Protein AF-A0A803W0S2-F1 (afdb_monomer)

InterPro domains:
  IPR000971 Globin [PF00042] (25-130)
  IPR000971 Globin [PS01033] (1-135)
  IPR002338 Hemoglobin, alpha-type [PR00612] (26-36)
  IPR002338 Hemoglobin, alpha-type [PR00612] (41-50)
  IPR002338 Hemoglobin, alpha-type [PR00612] (68-81)
  IPR002338 Hemoglobin, alpha-type [PR00612] (116-132)
  IPR002338 Hemoglobin, alp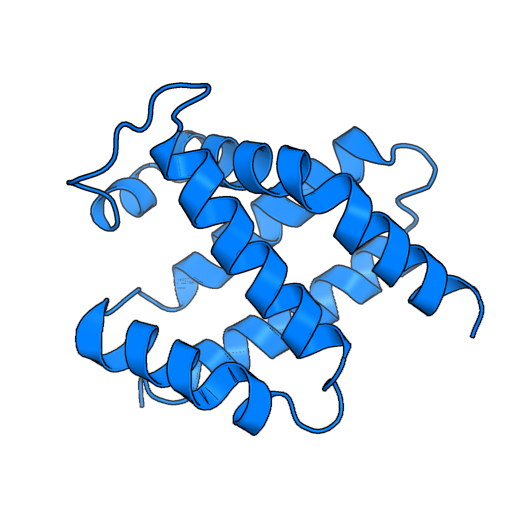ha-type [cd08927] (26-135)
  IPR009050 Globin-like superfamily [SSF46458] (24-135)
  IPR012292 Globin/Protoglobin [G3DSA:1.10.490.10] (1-135)
  IPR050056 Hemoglobin and related oxygen transporters [PTHR11442] (16-135)

Foldseek 3Di:
DVVLVVLLVCLLVCQLVLLLQLLLVLCVVPVVVCVLPPPFDSDRPGPVSSVVSVVVSVLLSQCSVPVVPNLVSCVVLLCCCQPPSNDDLVSLVSSLVSSLVSCCVPCPVPCDPVVSVVSNVSSVVNSCSSCVPND

Sequence (135 aa):
MSNWKQLQEELVLLCRCVHTSAHSLMFHSYPPTKTYFPHFDLSQGSDQIRGHGKKVVAALGNAIKNLDNLSQALSELSNLHAYNLRVDPVNFKFLSQCLQVTLATRLGKEYTPEVHSAVDKFMSAVASVLAEKYR

Secondary structure (DSSP, 8-state):
-HHHHHHHHHHHHHHHHHHHHHHHHHHHH-GGGGGG-TTS--STT-HHHHHHHHHHHHHHHHHHHTGGGHHHHTHHHHHIIIIII---THHHHHHHHHHHHHHHHHHGGG--HHHHHHHHHHHHHHHHHHHGGG-

Organism: Ficedula albicollis (NCBI:txid59894)

Solvent-accessible surface area (backbone atoms only — not comparable to full-atom values): 7452 Å² total; per-residue (Å²): 124,68,67,61,58,50,49,51,52,47,46,67,69,46,31,69,62,38,38,37,50,12,52,54,45,30,45,67,79,40,54,77,64,44,73,83,45,81,91,50,62,84,57,94,85,30,65,58,48,48,53,51,24,50,53,54,45,51,51,51,55,49,33,67,77,29,65,95,45,42,59,73,70,39,43,68,58,11,48,44,35,37,74,73,67,55,59,64,69,70,54,50,54,50,49,45,52,25,39,51,54,36,45,41,74,72,46,48,86,73,49,35,73,67,52,50,52,52,51,50,54,50,48,49,53,51,43,49,48,39,42,58,64,70,108

Radius of gyration: 14.46 Å; Cα contacts (8 Å, |Δi|>4): 107; chains: 1; bounding box: 39×24×39 Å

Nearest PDB structures (foldseek):
  1y09-assembly1_A  TM=9.510E-01  e=2.598E-12  Homo sapiens
  1xy0-assembly1_A  TM=9.517E-01  e=3.164E-12  Homo sapiens
  1y0c-assembly1_C  TM=9.519E-01  e=3.854E-12  Homo sapiens
  1y7z-assembly1_C  TM=9.515E-01  e=5.717E-12  Homo sapiens
  3qjd-assembly1_C  TM=9.495E-01  e=9.359E-12  Homo sapiens

Mean predicted aligned error: 5.42 Å

pLDDT: mean 84.52, std 12.65, range [43.25, 94.75]

Structure (mmCIF, N/CA/C/O backbone):
data_AF-A0A803W0S2-F1
#
_entry.id   AF-A0A803W0S2-F1
#
loop_
_atom_site.group_PDB
_atom_site.id
_atom_site.type_symbol
_atom_site.label_atom_id
_atom_site.label_alt_id
_atom_site.label_comp_id
_atom_site.label_asym_id
_atom_site.label_entity_id
_atom_site.label_seq_id
_atom_site.pdbx_PDB_ins_code
_atom_site.Cartn_x
_atom_site.Cartn_y
_atom_site.Cartn_z
_atom_site.occupancy
_atom_site.B_iso_or_equiv
_atom_site.auth_seq_id
_atom_site.auth_comp_id
_atom_site.auth_asym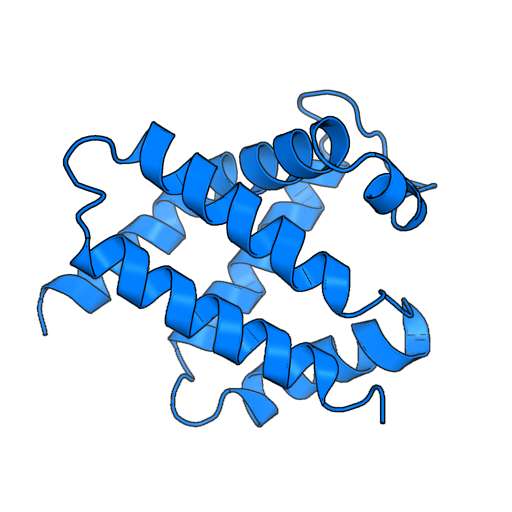_id
_atom_site.auth_atom_id
_atom_site.pdbx_PDB_model_num
ATOM 1 N N . MET A 1 1 ? -14.499 -2.340 21.027 1.00 43.25 1 MET A N 1
ATOM 2 C CA . MET A 1 1 ? -14.156 -3.528 20.203 1.00 43.25 1 MET A CA 1
ATOM 3 C C . MET A 1 1 ? -15.011 -3.671 18.937 1.00 43.25 1 MET A C 1
ATOM 5 O O . MET A 1 1 ? -14.639 -4.448 18.069 1.00 43.25 1 MET A O 1
ATOM 9 N N . SER A 1 2 ? -16.102 -2.913 18.793 1.00 53.47 2 SER A N 1
ATOM 10 C CA . SER A 1 2 ? -17.042 -2.961 17.660 1.00 53.47 2 SER A CA 1
ATOM 11 C C . SER A 1 2 ? -16.493 -2.358 16.355 1.00 53.47 2 SER A C 1
ATOM 13 O O . SER A 1 2 ? -16.695 -2.944 15.301 1.00 53.47 2 SER A O 1
ATOM 15 N N . ASN A 1 3 ? -15.709 -1.273 16.414 1.00 54.91 3 ASN A N 1
ATOM 16 C CA . ASN A 1 3 ? -15.217 -0.604 15.198 1.00 54.91 3 ASN A CA 1
ATOM 17 C C . ASN A 1 3 ? -1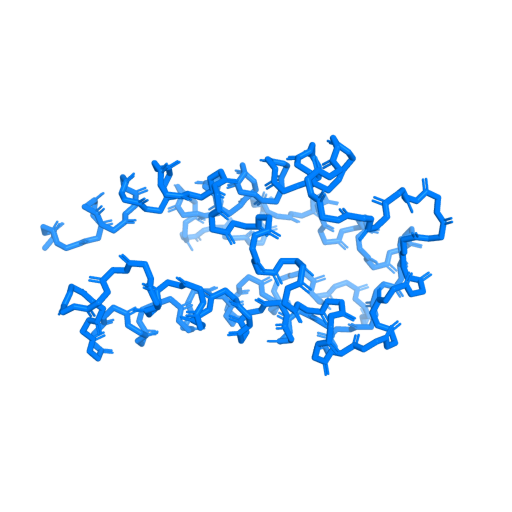4.146 -1.390 14.427 1.00 54.91 3 ASN A C 1
ATOM 19 O O . ASN A 1 3 ? -14.122 -1.327 13.210 1.00 54.91 3 ASN A O 1
ATOM 23 N N . TRP A 1 4 ? -13.262 -2.140 15.097 1.00 53.56 4 TRP A N 1
ATOM 24 C CA . TRP A 1 4 ? -12.132 -2.796 14.416 1.00 53.56 4 TRP A CA 1
ATOM 25 C C . TRP A 1 4 ? -12.553 -4.005 13.579 1.00 53.56 4 TRP A C 1
ATOM 27 O O . TRP A 1 4 ? -12.085 -4.166 12.459 1.00 53.56 4 TRP A O 1
ATOM 37 N N . LYS A 1 5 ? -13.467 -4.836 14.097 1.00 56.28 5 LYS A N 1
ATOM 38 C CA . LYS A 1 5 ? -14.009 -5.975 13.341 1.00 56.28 5 LYS A CA 1
ATOM 39 C C . LYS A 1 5 ? -14.813 -5.507 12.131 1.00 56.28 5 LYS A C 1
ATOM 41 O O . LYS A 1 5 ? -14.644 -6.068 11.056 1.00 56.28 5 LYS A O 1
ATOM 46 N N . GLN A 1 6 ? -15.603 -4.447 12.292 1.00 55.25 6 GLN A N 1
ATOM 47 C CA . GLN A 1 6 ? -16.343 -3.847 11.189 1.00 55.25 6 GLN A CA 1
ATOM 48 C C . GLN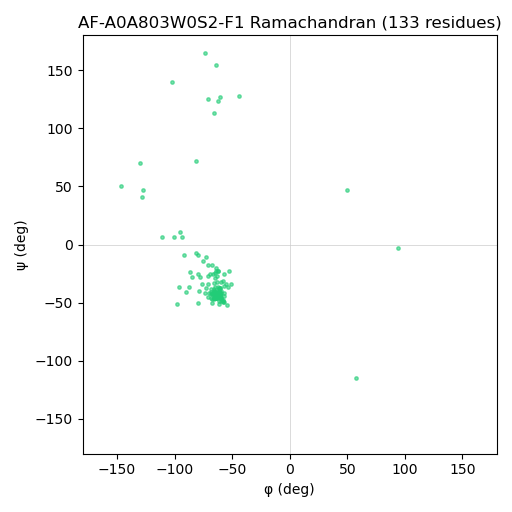 A 1 6 ? -15.402 -3.210 10.162 1.00 55.25 6 GLN A C 1
ATOM 50 O O . GLN A 1 6 ? -15.547 -3.485 8.981 1.00 55.25 6 GLN A O 1
ATOM 55 N N . LEU A 1 7 ? -14.360 -2.488 10.594 1.00 56.50 7 LEU A N 1
ATOM 56 C CA . LEU A 1 7 ? -13.324 -1.979 9.689 1.00 56.50 7 LEU A CA 1
ATOM 57 C C . LEU A 1 7 ? -12.601 -3.106 8.951 1.00 56.50 7 LEU A C 1
ATOM 59 O O . LEU A 1 7 ? -12.240 -2.958 7.794 1.00 56.50 7 LEU A O 1
ATOM 63 N N . GLN A 1 8 ? -12.359 -4.231 9.620 1.00 59.25 8 GLN A N 1
ATOM 64 C CA . GLN A 1 8 ? -11.695 -5.393 9.046 1.00 59.25 8 GLN A CA 1
ATOM 65 C C . GLN A 1 8 ? -12.589 -6.097 8.014 1.00 59.25 8 GLN A C 1
ATOM 67 O O . GLN A 1 8 ? -12.100 -6.473 6.951 1.00 59.25 8 GLN A O 1
ATOM 72 N N . GLU A 1 9 ? -13.886 -6.244 8.285 1.00 57.75 9 GLU A N 1
ATOM 73 C CA . GLU A 1 9 ? -14.873 -6.779 7.338 1.00 57.75 9 GLU A CA 1
ATOM 74 C C . GLU A 1 9 ? -15.107 -5.825 6.161 1.00 57.75 9 GLU A C 1
ATOM 76 O O . GLU A 1 9 ? -15.101 -6.261 5.009 1.00 57.75 9 GLU A O 1
ATOM 81 N N . GLU A 1 10 ? -15.213 -4.523 6.426 1.00 56.88 10 GLU A N 1
ATOM 82 C CA . GLU A 1 10 ? -15.330 -3.476 5.414 1.00 56.88 10 GLU A CA 1
ATOM 83 C C . GLU A 1 10 ? -14.072 -3.395 4.557 1.00 56.88 10 GLU A C 1
ATOM 85 O O . GLU A 1 10 ? -14.186 -3.422 3.338 1.00 56.88 10 GLU A O 1
ATOM 90 N N . LEU A 1 11 ? -12.870 -3.405 5.142 1.00 58.31 11 LEU A N 1
ATOM 91 C CA . LEU A 1 11 ? -11.621 -3.494 4.386 1.00 58.31 11 LEU A CA 1
ATOM 92 C C . LEU A 1 11 ? -11.632 -4.751 3.513 1.00 58.31 11 LEU A C 1
ATOM 94 O O . LEU A 1 11 ? -11.428 -4.638 2.314 1.00 58.31 11 LEU A O 1
ATOM 98 N N . VAL A 1 12 ? -11.961 -5.933 4.040 1.00 56.41 12 VAL A N 1
ATOM 99 C CA . VAL A 1 12 ? -11.994 -7.179 3.250 1.00 56.41 12 VAL A CA 1
ATOM 100 C C . VAL A 1 12 ? -13.017 -7.131 2.097 1.00 56.41 12 VAL A C 1
ATOM 102 O O . VAL A 1 12 ? -12.710 -7.613 1.002 1.00 56.41 12 VAL A O 1
ATOM 105 N N . LEU A 1 13 ? -14.193 -6.527 2.300 1.00 50.72 13 LEU A N 1
ATOM 106 C CA . LEU A 1 13 ? -15.264 -6.413 1.299 1.00 50.72 13 LEU A CA 1
ATOM 107 C C . LEU A 1 13 ? -15.010 -5.299 0.265 1.00 50.72 13 LEU A C 1
ATOM 109 O O . LEU A 1 13 ? -15.220 -5.506 -0.933 1.00 50.72 13 LEU A O 1
ATOM 113 N N . LEU A 1 14 ? -14.498 -4.141 0.689 1.00 53.62 14 LEU A N 1
ATOM 114 C CA . LEU A 1 14 ? -14.186 -2.986 -0.164 1.00 53.62 14 LEU A CA 1
ATOM 115 C C . LEU A 1 14 ? -12.860 -3.144 -0.921 1.00 53.62 14 LEU A C 1
ATOM 117 O O . LEU A 1 14 ? -12.679 -2.563 -1.998 1.00 53.62 14 LEU A O 1
ATOM 121 N N . CYS A 1 15 ? -11.929 -3.949 -0.409 1.00 54.00 15 CYS A N 1
ATOM 122 C CA . CYS A 1 15 ? -10.556 -3.993 -0.896 1.00 54.00 15 CYS A CA 1
ATOM 123 C C . CYS A 1 15 ? -10.390 -4.440 -2.359 1.00 54.00 15 CYS A C 1
ATOM 125 O O . CYS A 1 15 ? -9.390 -4.067 -2.976 1.00 54.00 15 CYS A O 1
ATOM 127 N N . ARG A 1 16 ? -11.339 -5.174 -2.966 1.00 52.56 16 ARG A N 1
ATOM 128 C CA . ARG A 1 16 ? -11.220 -5.540 -4.395 1.00 52.56 16 ARG A CA 1
ATOM 129 C C . ARG A 1 16 ? -11.258 -4.325 -5.321 1.00 52.56 16 ARG A C 1
ATOM 131 O O . ARG A 1 16 ? -10.442 -4.267 -6.234 1.00 52.56 16 ARG A O 1
ATOM 138 N N . CYS A 1 17 ? -12.165 -3.376 -5.089 1.00 58.53 17 CYS A N 1
ATOM 139 C CA . CYS A 1 17 ? -12.257 -2.147 -5.885 1.00 58.53 17 CYS A CA 1
ATOM 140 C C . CYS A 1 17 ? -11.344 -1.045 -5.343 1.00 58.53 17 CYS A C 1
ATOM 142 O O . CYS A 1 17 ? -10.749 -0.305 -6.126 1.00 58.53 17 CYS A O 1
ATOM 144 N N . VAL A 1 18 ? -11.199 -0.954 -4.017 1.00 65.31 18 VAL A N 1
ATOM 145 C CA . VAL A 1 18 ? -10.368 0.068 -3.368 1.00 65.31 18 VAL A CA 1
ATOM 146 C C . VAL A 1 18 ? -8.906 -0.078 -3.778 1.00 65.31 18 VAL A C 1
ATOM 148 O O . VAL A 1 18 ? -8.263 0.904 -4.127 1.00 65.31 18 VAL A O 1
ATOM 151 N N . HIS A 1 19 ? -8.367 -1.294 -3.819 1.00 64.00 19 HIS A N 1
ATOM 152 C CA . HIS A 1 19 ? -6.939 -1.443 -4.070 1.00 64.00 19 HIS A CA 1
ATOM 153 C C . HIS A 1 19 ? -6.552 -1.225 -5.541 1.00 64.00 19 HIS A C 1
ATOM 155 O O . HIS A 1 19 ? -5.503 -0.657 -5.837 1.00 64.00 19 HIS A O 1
ATOM 161 N N . THR A 1 20 ? -7.415 -1.612 -6.482 1.00 68.56 20 THR A N 1
ATOM 162 C CA . THR A 1 20 ? -7.237 -1.277 -7.904 1.00 68.56 20 THR A CA 1
ATOM 163 C C . THR A 1 20 ? -7.344 0.220 -8.152 1.00 68.56 20 THR A C 1
ATOM 165 O O . THR A 1 20 ? -6.577 0.764 -8.945 1.00 68.56 20 THR A O 1
ATOM 168 N N . SER A 1 21 ? -8.259 0.896 -7.448 1.00 76.31 21 SER A N 1
ATOM 169 C CA . SER A 1 21 ? -8.376 2.353 -7.494 1.00 76.31 21 SER A CA 1
ATOM 170 C C . SER A 1 21 ? -7.144 3.029 -6.885 1.00 76.31 21 SER A C 1
ATOM 172 O O . SER A 1 21 ? -6.618 3.947 -7.502 1.00 76.31 21 SER A O 1
ATOM 174 N N . ALA A 1 22 ? -6.618 2.527 -5.764 1.00 75.75 22 ALA A N 1
ATOM 175 C CA . ALA A 1 22 ? -5.412 3.054 -5.129 1.00 75.75 22 ALA A CA 1
ATOM 176 C C . ALA A 1 22 ? -4.161 2.885 -6.006 1.00 75.75 22 ALA A C 1
ATOM 178 O O . ALA A 1 22 ? -3.387 3.826 -6.132 1.00 75.75 22 ALA A O 1
ATOM 179 N N . HIS A 1 23 ? -3.978 1.738 -6.669 1.00 77.88 23 HIS A N 1
ATOM 180 C CA . HIS A 1 23 ? -2.885 1.554 -7.632 1.00 77.88 23 HIS A CA 1
ATOM 181 C C . HIS A 1 23 ? -3.021 2.472 -8.847 1.00 77.88 23 HIS A C 1
ATOM 183 O O . HIS A 1 23 ? -2.048 3.098 -9.256 1.00 77.88 23 HIS A O 1
ATOM 189 N N . SER A 1 24 ? -4.230 2.586 -9.401 1.00 81.75 24 SER A N 1
ATOM 190 C CA . SER A 1 24 ? -4.486 3.486 -10.533 1.00 81.75 24 SER A CA 1
ATOM 191 C C . SER A 1 24 ? -4.196 4.942 -10.153 1.00 81.75 24 SER A C 1
ATOM 193 O O . SER A 1 24 ? -3.548 5.660 -10.913 1.00 81.75 24 SER A O 1
ATOM 195 N N . LEU A 1 25 ? -4.610 5.355 -8.949 1.00 84.81 25 LEU A N 1
ATOM 196 C CA . LEU A 1 25 ? -4.300 6.666 -8.386 1.00 84.81 25 LEU A CA 1
ATOM 197 C C . LEU A 1 25 ? -2.792 6.835 -8.179 1.00 84.81 25 LEU A C 1
ATOM 199 O O . LEU A 1 25 ? -2.243 7.850 -8.583 1.00 84.81 25 LEU A O 1
ATOM 203 N N . MET A 1 26 ? -2.103 5.826 -7.645 1.00 87.94 26 MET A N 1
ATOM 204 C CA . MET A 1 26 ? -0.659 5.868 -7.427 1.00 87.94 26 MET A CA 1
ATOM 205 C C . MET A 1 26 ? 0.112 6.035 -8.737 1.00 87.94 26 MET A C 1
ATOM 207 O O . MET A 1 26 ? 0.992 6.883 -8.823 1.00 87.94 26 MET A O 1
ATOM 211 N N . PHE A 1 27 ? -0.242 5.288 -9.781 1.00 88.62 27 PHE A N 1
ATOM 212 C CA . PHE A 1 27 ? 0.395 5.420 -11.090 1.00 88.62 27 PHE A CA 1
ATOM 213 C C . PHE A 1 27 ? 0.130 6.781 -11.741 1.00 88.62 27 PHE A C 1
ATOM 215 O O . PHE A 1 27 ? 0.955 7.257 -12.522 1.00 88.62 27 PHE A O 1
ATOM 222 N N . HIS A 1 28 ? -1.006 7.410 -11.445 1.00 88.38 28 HIS A N 1
ATOM 223 C CA . HIS A 1 28 ? -1.328 8.741 -11.947 1.00 88.38 28 HIS A CA 1
ATOM 224 C C . HIS A 1 28 ? -0.619 9.850 -11.150 1.00 88.38 28 HIS A C 1
ATOM 226 O O . HIS A 1 28 ? 0.046 10.695 -11.741 1.00 88.38 28 HIS A O 1
ATOM 232 N N . SER A 1 29 ? -0.719 9.826 -9.818 1.00 89.69 29 SER A N 1
ATOM 233 C CA . SER A 1 29 ? -0.175 10.841 -8.904 1.00 89.69 29 SER A CA 1
ATOM 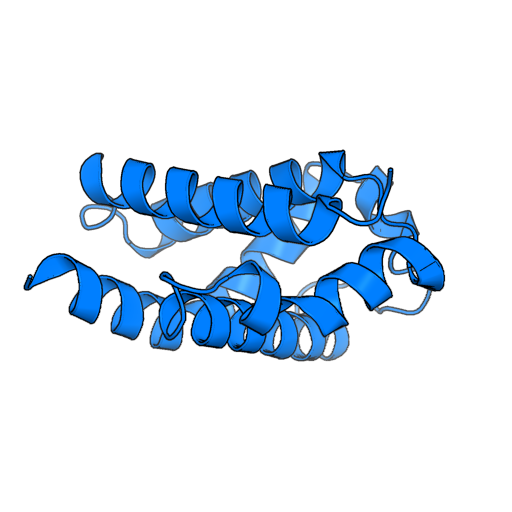234 C C . SER A 1 29 ? 1.334 10.721 -8.681 1.00 89.69 29 SER A C 1
ATOM 236 O O . SER A 1 29 ? 1.998 11.724 -8.439 1.00 89.69 29 SER A O 1
ATOM 238 N N . TYR A 1 30 ? 1.885 9.511 -8.800 1.00 90.31 30 TYR A N 1
ATOM 239 C CA . TYR A 1 30 ? 3.307 9.211 -8.626 1.00 90.31 30 TYR A CA 1
ATOM 240 C C . TYR A 1 30 ? 3.838 8.388 -9.814 1.00 90.31 30 TYR A C 1
ATOM 242 O O . TYR A 1 30 ? 4.167 7.208 -9.656 1.00 90.31 30 TYR A O 1
ATOM 250 N N . PRO A 1 31 ? 3.974 8.977 -11.020 1.00 91.44 31 PRO A N 1
ATOM 251 C CA . PRO A 1 31 ? 4.408 8.259 -12.222 1.00 91.44 31 PRO A CA 1
ATOM 252 C C . PRO A 1 31 ? 5.698 7.423 -12.096 1.00 91.44 31 PRO A C 1
ATOM 254 O O . PRO A 1 31 ? 5.739 6.352 -12.706 1.00 91.44 31 PRO A O 1
ATOM 257 N N . PRO A 1 32 ? 6.724 7.812 -11.302 1.00 92.69 32 PRO A N 1
ATOM 258 C CA . PRO A 1 32 ? 7.922 6.987 -11.106 1.00 92.69 32 PRO A CA 1
ATOM 259 C C . PRO A 1 32 ? 7.641 5.579 -10.560 1.00 92.69 32 PRO A C 1
ATOM 261 O O . PRO A 1 32 ? 8.396 4.649 -10.839 1.00 92.69 32 PRO A O 1
ATOM 264 N N . THR A 1 33 ? 6.524 5.381 -9.853 1.00 91.31 33 THR A N 1
ATOM 265 C CA . THR A 1 33 ? 6.119 4.067 -9.323 1.00 91.31 33 THR A CA 1
ATOM 266 C C . THR A 1 33 ? 5.828 3.038 -10.420 1.00 91.31 33 THR A C 1
ATOM 268 O O . THR A 1 33 ? 5.910 1.836 -10.173 1.00 91.31 33 THR A O 1
ATOM 271 N N . LYS A 1 34 ? 5.551 3.480 -11.658 1.00 92.06 34 LYS A N 1
ATOM 272 C CA . LYS A 1 34 ? 5.328 2.591 -12.812 1.00 92.06 34 LYS A CA 1
ATOM 273 C C . LYS A 1 34 ? 6.567 1.775 -13.182 1.00 92.06 34 LYS A C 1
ATOM 275 O O . LYS A 1 34 ? 6.429 0.716 -13.785 1.00 92.06 34 LYS A O 1
ATOM 280 N N . THR A 1 35 ? 7.764 2.237 -12.812 1.00 94.00 35 THR A N 1
ATOM 281 C CA . THR A 1 35 ? 9.030 1.551 -13.127 1.00 94.00 35 THR A CA 1
ATOM 282 C C . THR A 1 35 ? 9.133 0.164 -12.489 1.00 94.00 35 THR A C 1
ATOM 284 O O . THR A 1 35 ? 9.826 -0.693 -13.026 1.00 94.00 35 THR A O 1
ATOM 287 N N . TYR A 1 36 ? 8.384 -0.095 -11.410 1.00 92.06 36 TYR A N 1
ATOM 288 C CA . TYR A 1 36 ? 8.285 -1.409 -10.765 1.00 92.06 36 TYR A CA 1
ATOM 289 C C . TYR A 1 36 ? 7.340 -2.386 -11.483 1.00 92.06 36 TYR A C 1
ATOM 291 O O . TYR A 1 36 ? 7.307 -3.568 -11.147 1.00 92.06 36 TYR A O 1
ATOM 299 N N . PHE A 1 37 ? 6.580 -1.919 -12.478 1.00 93.31 37 PHE A N 1
ATOM 300 C CA . PHE A 1 37 ? 5.580 -2.711 -13.195 1.00 93.31 37 PHE A CA 1
ATOM 301 C C . PHE A 1 37 ? 5.763 -2.673 -14.727 1.00 93.31 37 PHE A C 1
ATOM 303 O O . PHE A 1 37 ? 4.779 -2.510 -15.449 1.00 93.31 37 PHE A O 1
ATOM 310 N N . PRO A 1 38 ? 6.983 -2.863 -15.273 1.00 92.62 38 PRO A N 1
ATOM 311 C CA . PRO A 1 38 ? 7.223 -2.740 -16.715 1.00 92.62 38 PRO A CA 1
ATOM 312 C C . PRO A 1 38 ? 6.536 -3.844 -17.537 1.00 92.62 38 PRO A C 1
ATOM 314 O O . PRO A 1 38 ? 6.369 -3.707 -18.743 1.00 92.62 38 PRO A O 1
ATOM 317 N N . HIS A 1 39 ? 6.137 -4.942 -16.888 1.00 91.94 39 HIS A N 1
ATOM 318 C CA . HIS A 1 39 ? 5.489 -6.102 -17.510 1.00 91.94 39 HIS A CA 1
ATOM 319 C C . HIS A 1 39 ? 3.964 -6.124 -17.328 1.00 91.94 39 HIS A C 1
ATOM 321 O O . HIS A 1 39 ? 3.318 -7.131 -17.630 1.00 91.94 39 HIS A O 1
ATOM 327 N N . PHE A 1 40 ? 3.390 -5.062 -16.761 1.00 91.38 40 PHE A N 1
ATOM 328 C CA . PHE A 1 40 ? 1.954 -4.962 -16.547 1.00 91.38 40 PHE A CA 1
ATOM 329 C C . PHE A 1 40 ? 1.323 -4.061 -17.602 1.00 91.38 40 PHE A C 1
ATOM 331 O O . PHE A 1 40 ? 1.828 -2.983 -17.904 1.00 91.38 40 PHE A O 1
ATOM 338 N N . ASP A 1 41 ? 0.151 -4.461 -18.075 1.00 91.38 41 ASP A N 1
ATOM 339 C CA . ASP A 1 41 ? -0.828 -3.539 -18.614 1.00 91.38 41 ASP A CA 1
ATOM 340 C C . ASP A 1 41 ? -1.318 -2.636 -17.476 1.00 91.38 41 ASP A C 1
ATOM 342 O O . ASP A 1 41 ? -1.949 -3.099 -16.520 1.00 91.38 41 ASP A O 1
ATOM 346 N N . LEU A 1 42 ? -0.989 -1.347 -17.573 1.00 89.50 42 LEU A N 1
ATOM 347 C CA . LEU A 1 42 ? -1.372 -0.324 -16.603 1.00 89.50 42 LEU A CA 1
ATOM 348 C C . LEU A 1 42 ? -2.643 0.440 -17.001 1.00 89.50 42 LEU A C 1
ATOM 350 O O . LEU A 1 42 ? -2.958 1.467 -16.396 1.00 89.50 42 LEU A O 1
ATOM 354 N N . SER A 1 43 ? -3.363 -0.036 -18.019 1.00 86.19 43 SER A N 1
ATOM 355 C CA . SER A 1 43 ? -4.642 0.530 -18.431 1.00 86.19 43 SER A CA 1
ATOM 356 C C . SER A 1 43 ? -5.715 0.385 -17.343 1.00 86.19 43 SER A C 1
ATOM 358 O O . SER A 1 43 ? -5.678 -0.495 -16.471 1.00 86.19 43 SER A O 1
ATOM 360 N N . GLN A 1 44 ? -6.705 1.278 -17.381 1.00 79.06 44 GLN A N 1
ATOM 361 C CA . GLN A 1 44 ? -7.836 1.221 -16.464 1.00 79.06 44 GLN A CA 1
ATOM 362 C C . GLN A 1 44 ? -8.622 -0.081 -16.681 1.00 79.06 44 GLN A C 1
ATOM 364 O O . GLN A 1 44 ? -9.117 -0.345 -17.770 1.00 79.06 44 GLN A O 1
ATOM 369 N N . GLY A 1 45 ? -8.776 -0.876 -15.620 1.00 79.31 45 GLY A N 1
ATOM 370 C CA . GLY A 1 45 ? -9.509 -2.149 -15.669 1.00 79.31 45 GLY A CA 1
ATOM 371 C C . GLY A 1 45 ? -8.645 -3.389 -15.918 1.00 79.31 45 GLY A C 1
ATOM 372 O O . GLY A 1 45 ? -9.178 -4.497 -15.825 1.00 79.31 45 GLY A O 1
ATOM 373 N N . SER A 1 46 ? -7.333 -3.218 -16.127 1.00 88.31 46 SER A N 1
ATOM 374 C CA . SER A 1 46 ? -6.361 -4.301 -16.315 1.00 88.31 46 SER A CA 1
ATOM 375 C C . SER A 1 46 ? -6.541 -5.462 -15.327 1.00 88.31 46 SER A C 1
ATOM 377 O O . SER A 1 46 ? -6.558 -5.292 -14.098 1.00 88.31 46 SER A O 1
ATOM 379 N N . ASP A 1 47 ? -6.637 -6.676 -15.878 1.00 88.69 47 ASP A N 1
ATOM 380 C CA . ASP A 1 47 ? -6.669 -7.926 -15.116 1.00 88.69 47 ASP A CA 1
ATOM 381 C C . ASP A 1 47 ? -5.403 -8.110 -14.272 1.00 88.69 47 ASP A C 1
ATOM 383 O O . ASP A 1 47 ? -5.477 -8.659 -13.170 1.00 88.69 47 ASP A O 1
ATOM 387 N N . GLN A 1 48 ? -4.253 -7.613 -14.741 1.00 89.88 48 GLN A N 1
ATOM 388 C CA . GLN A 1 48 ? -2.980 -7.724 -14.028 1.00 89.88 48 GLN A CA 1
ATOM 389 C C . GLN A 1 48 ? -2.964 -6.831 -12.785 1.00 89.88 48 GLN A C 1
ATOM 391 O O . GLN A 1 48 ? -2.624 -7.310 -11.698 1.00 89.88 48 GLN A O 1
ATOM 396 N N . ILE A 1 49 ? -3.424 -5.577 -12.895 1.00 87.81 49 ILE A N 1
ATOM 397 C CA . ILE A 1 49 ? -3.583 -4.686 -11.732 1.00 87.81 49 ILE A CA 1
ATOM 398 C C . ILE A 1 49 ? -4.603 -5.277 -10.752 1.00 87.81 49 ILE A C 1
ATOM 400 O O . ILE A 1 49 ? -4.352 -5.320 -9.547 1.00 87.81 49 ILE A O 1
ATOM 404 N N . ARG A 1 50 ? -5.736 -5.795 -11.244 1.00 84.81 50 ARG A N 1
ATOM 405 C CA . ARG A 1 50 ? -6.741 -6.474 -10.405 1.00 84.81 50 ARG A CA 1
ATOM 406 C C . ARG A 1 50 ? -6.180 -7.700 -9.693 1.00 84.81 50 ARG A C 1
ATOM 408 O O . ARG A 1 50 ? -6.455 -7.904 -8.510 1.00 84.81 50 ARG A O 1
ATOM 415 N N . GLY A 1 51 ? -5.402 -8.519 -10.393 1.00 87.00 51 GLY A N 1
ATOM 416 C CA . GLY A 1 51 ? -4.747 -9.699 -9.840 1.00 87.00 51 GLY A CA 1
ATOM 417 C C . GLY A 1 51 ? -3.728 -9.339 -8.763 1.00 87.00 51 GLY A C 1
ATOM 418 O O . GLY A 1 51 ? -3.748 -9.926 -7.681 1.00 87.00 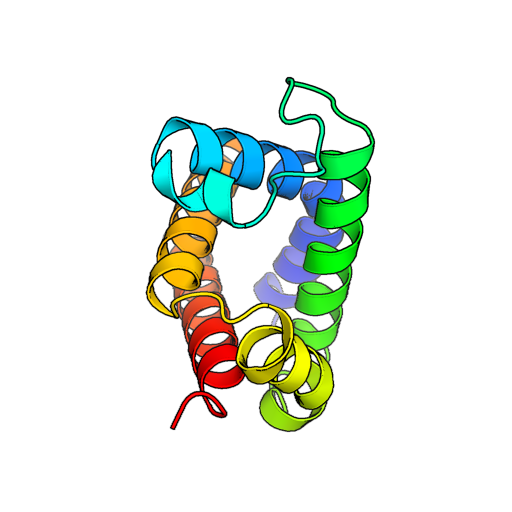51 GLY A O 1
ATOM 419 N N . HIS A 1 52 ? -2.885 -8.338 -9.018 1.00 89.12 52 HIS A N 1
ATOM 420 C CA . HIS A 1 52 ? -1.924 -7.848 -8.034 1.00 89.12 52 HIS A CA 1
ATOM 421 C C . HIS A 1 52 ? -2.621 -7.235 -6.820 1.00 89.12 52 HIS A C 1
ATOM 423 O O . HIS A 1 52 ? -2.285 -7.575 -5.686 1.00 89.12 52 HIS A O 1
ATOM 429 N N . GLY A 1 53 ? -3.672 -6.442 -7.036 1.00 85.12 53 GLY A N 1
ATOM 430 C CA . GLY A 1 53 ? -4.417 -5.852 -5.937 1.00 85.12 53 GLY A CA 1
ATOM 431 C C . GLY A 1 53 ? -5.044 -6.880 -5.001 1.00 85.12 53 GLY A C 1
ATOM 432 O O . GLY A 1 53 ? -4.982 -6.710 -3.788 1.00 85.12 53 GLY A O 1
ATOM 433 N N . LYS A 1 54 ? -5.541 -8.010 -5.523 1.00 84.06 54 LYS A N 1
ATOM 434 C C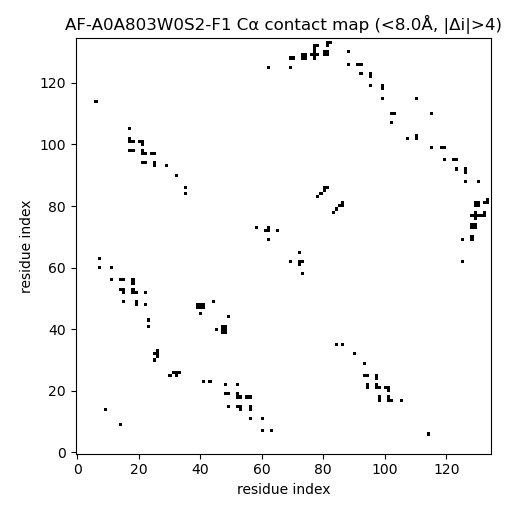A . LYS A 1 54 ? -5.997 -9.127 -4.676 1.00 84.06 54 LYS A CA 1
ATOM 435 C C . LYS A 1 54 ? -4.884 -9.679 -3.779 1.00 84.06 54 LYS A C 1
ATOM 437 O O . LYS A 1 54 ? -5.158 -9.989 -2.624 1.00 84.06 54 LYS A O 1
ATOM 442 N N . LYS A 1 55 ? -3.650 -9.797 -4.286 1.00 89.25 55 LYS A N 1
ATOM 443 C CA . LYS A 1 55 ? -2.501 -10.282 -3.499 1.00 89.25 55 LYS A CA 1
ATOM 444 C C . LYS A 1 55 ? -2.154 -9.316 -2.367 1.00 89.25 55 LYS A C 1
ATOM 446 O O . LYS A 1 55 ? -1.991 -9.758 -1.235 1.00 89.25 55 LYS A O 1
ATOM 451 N N . VAL A 1 56 ? -2.100 -8.012 -2.653 1.00 89.31 56 VAL A N 1
ATOM 452 C CA . VAL A 1 56 ? -1.795 -6.997 -1.630 1.00 89.31 56 VAL A CA 1
ATOM 453 C C . VAL A 1 56 ? -2.875 -6.968 -0.552 1.00 89.31 56 VAL A C 1
ATOM 455 O O . VAL A 1 56 ? -2.569 -6.989 0.634 1.00 89.31 56 VAL A O 1
ATOM 458 N N . VAL A 1 57 ? -4.146 -7.012 -0.946 1.00 84.88 57 VAL A N 1
ATOM 459 C CA . VAL A 1 57 ? -5.279 -7.076 -0.013 1.00 84.88 57 VAL A CA 1
ATOM 460 C C . VAL A 1 57 ? -5.225 -8.321 0.862 1.00 84.88 57 VAL A C 1
ATOM 462 O O . VAL A 1 57 ? -5.459 -8.230 2.062 1.00 84.88 57 VAL A O 1
ATOM 465 N N . ALA A 1 58 ? -4.911 -9.482 0.283 1.00 85.88 58 ALA A N 1
ATOM 466 C CA . ALA A 1 58 ? -4.766 -10.714 1.048 1.00 85.88 58 ALA A CA 1
ATOM 467 C C . ALA A 1 58 ? -3.632 -10.603 2.080 1.00 85.88 58 ALA A C 1
ATOM 469 O O . ALA A 1 58 ? -3.810 -11.015 3.224 1.00 85.88 58 ALA A O 1
ATOM 470 N N . ALA A 1 59 ? -2.505 -9.987 1.706 1.00 90.31 59 ALA A N 1
ATOM 471 C CA . ALA A 1 59 ? -1.398 -9.731 2.622 1.00 90.31 59 ALA A CA 1
ATOM 472 C C . ALA A 1 59 ? -1.782 -8.763 3.753 1.00 90.31 59 ALA A C 1
ATOM 474 O O . ALA A 1 59 ? -1.502 -9.048 4.914 1.00 90.31 59 ALA A O 1
ATOM 475 N N . LEU A 1 60 ? -2.484 -7.666 3.446 1.00 89.38 60 LEU A N 1
ATOM 476 C CA . LEU A 1 60 ? -3.000 -6.743 4.465 1.00 89.38 60 LEU A CA 1
ATOM 477 C C . LEU A 1 60 ? -4.019 -7.434 5.382 1.00 89.38 60 LEU A C 1
ATOM 479 O O . LEU A 1 60 ? -3.959 -7.280 6.596 1.00 89.38 60 LEU A O 1
ATOM 483 N N . GLY A 1 61 ? -4.907 -8.261 4.828 1.00 86.62 61 GLY A N 1
ATOM 484 C CA . GLY A 1 61 ? -5.845 -9.069 5.607 1.00 86.62 61 GLY A CA 1
ATOM 485 C C . GLY A 1 61 ? -5.142 -10.068 6.531 1.00 86.62 61 GLY A C 1
ATOM 486 O O . GLY A 1 61 ? -5.582 -10.265 7.663 1.00 86.62 61 GLY A O 1
ATOM 487 N N . ASN A 1 62 ? -4.032 -10.665 6.086 1.00 88.31 62 ASN A N 1
ATOM 488 C CA . ASN A 1 62 ? -3.187 -11.507 6.932 1.00 88.31 62 ASN A CA 1
ATOM 489 C C . ASN A 1 62 ? -2.505 -10.694 8.043 1.00 88.31 62 ASN A C 1
ATOM 491 O O . ASN A 1 62 ? -2.500 -11.122 9.193 1.00 88.31 62 ASN A O 1
ATOM 495 N N . ALA A 1 63 ? -1.990 -9.505 7.725 1.00 90.75 63 ALA A N 1
ATOM 496 C CA . ALA A 1 63 ? -1.382 -8.604 8.701 1.00 90.75 63 ALA A CA 1
ATOM 497 C C . ALA A 1 63 ? -2.379 -8.171 9.789 1.00 90.75 63 ALA A C 1
ATOM 499 O O . ALA A 1 63 ? -2.054 -8.230 10.970 1.00 90.75 63 ALA A O 1
ATOM 500 N N . ILE A 1 64 ? -3.621 -7.834 9.426 1.00 87.50 64 ILE A N 1
ATOM 501 C CA . ILE A 1 64 ? -4.666 -7.477 10.402 1.00 87.50 64 ILE A CA 1
ATOM 502 C C . ILE A 1 64 ? -4.984 -8.648 11.346 1.00 87.50 64 ILE A C 1
ATOM 504 O O . ILE A 1 64 ? -5.248 -8.441 12.527 1.00 87.50 64 ILE A O 1
ATOM 508 N N . LYS A 1 65 ? -4.957 -9.891 10.851 1.00 87.31 65 LYS A N 1
ATOM 509 C CA . LYS A 1 65 ? -5.172 -11.082 11.693 1.00 87.31 65 LYS A CA 1
ATOM 510 C C . LYS A 1 65 ? -4.007 -11.368 12.645 1.00 87.31 65 LYS A C 1
ATOM 512 O O . LYS A 1 65 ? -4.198 -12.110 13.599 1.00 87.31 65 LYS A O 1
ATOM 517 N N . ASN A 1 66 ? -2.833 -10.792 12.389 1.00 90.50 66 ASN A N 1
ATOM 518 C CA . ASN A 1 66 ? -1.591 -11.050 13.115 1.00 90.50 66 ASN A CA 1
ATOM 519 C C . ASN A 1 66 ? -0.939 -9.740 13.599 1.00 90.50 66 ASN A C 1
ATOM 521 O O . ASN A 1 66 ? 0.277 -9.586 13.505 1.00 90.50 66 ASN A O 1
ATOM 525 N N . LEU A 1 67 ? -1.732 -8.782 14.095 1.00 87.25 67 LEU A N 1
ATOM 526 C CA . LEU A 1 67 ? -1.228 -7.470 14.539 1.00 87.25 67 LEU A CA 1
ATOM 527 C C . LEU A 1 67 ? -0.143 -7.566 15.618 1.00 87.25 67 LEU A C 1
ATOM 529 O O . LEU A 1 67 ? 0.800 -6.782 15.597 1.00 87.25 67 LEU A O 1
ATOM 533 N N . ASP A 1 68 ? -0.251 -8.542 16.520 1.00 89.75 68 ASP A N 1
ATOM 534 C CA . ASP A 1 68 ? 0.729 -8.754 17.592 1.00 89.75 68 ASP A CA 1
ATOM 535 C C . ASP A 1 68 ? 2.055 -9.341 17.072 1.00 89.75 68 ASP A C 1
ATOM 537 O O . ASP A 1 68 ? 3.041 -9.399 17.802 1.00 89.75 68 ASP A O 1
ATOM 541 N N . ASN A 1 69 ? 2.093 -9.793 15.812 1.00 92.62 69 ASN A N 1
ATOM 542 C CA . ASN A 1 69 ? 3.243 -10.467 15.216 1.00 92.62 69 ASN A CA 1
ATOM 543 C C . ASN A 1 69 ? 3.402 -10.154 13.714 1.00 92.62 69 ASN A C 1
ATOM 545 O O . ASN A 1 69 ? 3.537 -11.041 12.862 1.00 92.62 69 ASN A O 1
ATOM 549 N N . LEU A 1 70 ? 3.369 -8.859 13.382 1.00 93.38 70 LEU A N 1
ATOM 550 C CA . LEU A 1 70 ? 3.432 -8.378 11.999 1.00 93.38 70 LEU A CA 1
ATOM 551 C C . LEU A 1 70 ? 4.718 -8.795 11.276 1.00 93.38 70 LEU A C 1
ATOM 553 O O . LEU A 1 70 ? 4.646 -9.206 10.116 1.00 93.38 70 LEU A O 1
ATOM 557 N N . SER A 1 71 ? 5.875 -8.732 11.945 1.00 93.31 71 SER A N 1
ATOM 558 C CA . SER A 1 71 ? 7.166 -9.081 11.337 1.00 93.31 71 SER A CA 1
ATOM 559 C C . SER A 1 71 ? 7.207 -10.537 10.878 1.00 93.31 71 SER A C 1
ATOM 561 O O . SER A 1 71 ? 7.658 -10.810 9.765 1.00 93.31 71 SER A O 1
ATOM 563 N N . GLN A 1 72 ? 6.653 -11.477 11.656 1.00 93.62 72 GLN A N 1
ATOM 564 C CA . GLN A 1 72 ? 6.538 -12.866 11.210 1.00 93.62 72 GLN A CA 1
ATOM 565 C C . GLN A 1 72 ? 5.530 -13.002 10.063 1.00 93.62 72 GLN A C 1
ATOM 567 O O . GLN A 1 72 ? 5.841 -13.629 9.050 1.00 93.62 72 GLN A O 1
ATOM 572 N N . ALA A 1 73 ? 4.351 -12.384 10.184 1.00 93.69 73 ALA A N 1
ATOM 573 C CA . ALA A 1 73 ? 3.277 -12.497 9.196 1.00 93.69 73 ALA A CA 1
ATOM 574 C C . ALA A 1 73 ? 3.641 -11.929 7.811 1.00 93.69 73 ALA A C 1
ATOM 576 O O . ALA A 1 73 ? 3.087 -12.366 6.800 1.00 93.69 73 ALA A O 1
ATOM 577 N N . LEU A 1 74 ? 4.559 -10.959 7.759 1.00 94.50 74 LEU A N 1
ATOM 578 C CA . LEU A 1 74 ? 5.006 -10.292 6.535 1.00 94.50 74 LEU A CA 1
ATOM 579 C C . LEU A 1 74 ? 6.456 -10.624 6.152 1.00 94.50 74 LEU A C 1
ATOM 581 O O . LEU A 1 74 ? 6.965 -10.051 5.190 1.00 94.50 74 LEU A O 1
ATOM 585 N N . SER A 1 75 ? 7.124 -11.554 6.844 1.00 93.81 75 SER A N 1
ATOM 586 C CA . SER A 1 75 ? 8.560 -11.831 6.660 1.00 93.81 75 SER A CA 1
ATOM 587 C C . SER A 1 75 ? 8.930 -12.200 5.218 1.00 93.81 75 SER A C 1
ATOM 589 O O . SER A 1 75 ? 9.935 -11.708 4.689 1.00 93.81 75 SER A O 1
ATOM 591 N N . GLU A 1 76 ? 8.108 -13.024 4.559 1.00 93.56 76 GLU A N 1
ATOM 592 C CA . GLU A 1 76 ? 8.300 -13.417 3.156 1.00 93.56 76 GLU A CA 1
ATOM 593 C C . GLU A 1 76 ? 8.116 -12.237 2.199 1.00 93.56 76 GLU A C 1
ATOM 595 O O . GLU A 1 76 ? 8.909 -12.053 1.275 1.00 93.56 76 GLU A O 1
ATOM 600 N N . LEU A 1 77 ? 7.109 -11.396 2.444 1.00 94.25 77 LEU A N 1
ATOM 601 C CA . LEU A 1 77 ? 6.890 -10.184 1.660 1.00 94.25 77 LEU A CA 1
ATOM 602 C C . LEU A 1 77 ? 8.029 -9.182 1.858 1.00 94.25 77 LEU A C 1
ATOM 604 O O . LEU A 1 77 ? 8.457 -8.576 0.881 1.00 94.25 77 LEU A O 1
ATOM 608 N N . SER A 1 78 ? 8.532 -9.029 3.082 1.00 93.81 78 SER A N 1
ATOM 609 C CA . SER A 1 78 ? 9.685 -8.180 3.394 1.00 93.81 78 SER A CA 1
ATOM 610 C C . SER A 1 78 ? 10.928 -8.648 2.623 1.00 93.81 78 SER A C 1
ATOM 612 O O . SER A 1 78 ? 11.550 -7.850 1.925 1.00 93.81 78 SER A O 1
ATOM 614 N N . ASN A 1 79 ? 11.213 -9.961 2.608 1.00 93.94 79 ASN A N 1
ATOM 615 C CA . ASN A 1 79 ? 12.286 -10.543 1.784 1.00 93.94 79 ASN A CA 1
ATOM 616 C C . ASN A 1 79 ? 12.095 -10.243 0.291 1.00 93.94 79 ASN A C 1
ATOM 618 O O . ASN A 1 79 ? 13.025 -9.799 -0.381 1.00 93.94 79 ASN A O 1
ATOM 622 N N . LEU A 1 80 ? 10.889 -10.492 -0.226 1.00 94.12 80 LEU A N 1
ATOM 623 C CA . LEU A 1 80 ? 10.569 -10.293 -1.635 1.00 94.12 80 LEU A CA 1
ATOM 624 C C . LEU A 1 80 ? 10.780 -8.834 -2.050 1.00 94.12 80 LEU A C 1
ATOM 626 O O . LEU A 1 80 ? 11.403 -8.575 -3.080 1.00 94.12 80 LEU A O 1
ATOM 630 N N . HIS A 1 81 ? 10.276 -7.886 -1.256 1.00 94.62 81 HIS A N 1
ATOM 631 C CA . HIS A 1 81 ? 10.415 -6.468 -1.558 1.00 94.62 81 HIS A CA 1
ATOM 632 C C . HIS A 1 81 ? 11.875 -6.027 -1.457 1.00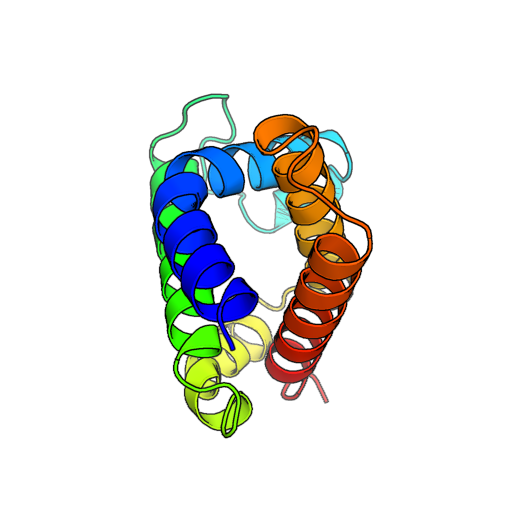 94.62 81 HIS A C 1
ATOM 634 O O . HIS A 1 81 ? 12.349 -5.395 -2.392 1.00 94.62 81 HIS A O 1
ATOM 640 N N . ALA A 1 82 ? 12.594 -6.400 -0.395 1.00 92.38 82 ALA A N 1
ATOM 641 C CA . ALA A 1 82 ? 13.971 -5.960 -0.167 1.00 92.38 82 ALA A CA 1
ATOM 642 C C . ALA A 1 82 ? 14.969 -6.522 -1.184 1.00 92.38 82 ALA A C 1
ATOM 644 O O . ALA A 1 82 ? 15.735 -5.769 -1.783 1.00 92.38 82 ALA A O 1
ATOM 645 N N . TYR A 1 83 ? 14.960 -7.835 -1.409 1.00 92.25 83 TYR A N 1
ATOM 646 C CA . TYR A 1 83 ? 16.046 -8.489 -2.141 1.00 92.25 83 TYR A CA 1
ATOM 647 C C . TYR A 1 83 ? 15.751 -8.677 -3.627 1.00 92.25 83 TYR A C 1
ATOM 649 O O . TYR A 1 83 ? 16.653 -8.511 -4.456 1.00 92.25 83 TYR A O 1
ATOM 657 N N . ASN A 1 84 ? 14.495 -8.978 -3.970 1.00 91.12 84 ASN A N 1
ATOM 658 C CA . ASN A 1 84 ? 14.123 -9.352 -5.332 1.00 91.12 84 ASN A CA 1
ATOM 659 C C . ASN A 1 84 ? 13.546 -8.162 -6.100 1.00 91.12 84 ASN A C 1
ATOM 661 O O . ASN A 1 84 ? 13.995 -7.878 -7.206 1.00 91.12 84 ASN A O 1
ATOM 665 N N . LEU A 1 85 ? 12.554 -7.475 -5.524 1.00 91.88 85 LEU A N 1
ATOM 666 C CA . LEU A 1 85 ? 11.886 -6.348 -6.183 1.00 91.88 85 LEU A CA 1
ATOM 667 C C . LEU A 1 85 ? 12.637 -5.024 -5.991 1.00 91.88 85 LEU A C 1
ATOM 669 O O . LEU A 1 85 ? 12.538 -4.146 -6.842 1.00 91.88 85 LEU A O 1
ATOM 673 N N . ARG A 1 86 ? 13.384 -4.893 -4.887 1.00 91.62 86 ARG A N 1
ATOM 674 C CA . ARG A 1 86 ? 14.181 -3.716 -4.504 1.00 91.62 86 ARG A CA 1
ATOM 675 C C . ARG A 1 86 ? 13.376 -2.415 -4.579 1.00 91.62 86 ARG A C 1
ATOM 677 O O . ARG A 1 86 ? 13.812 -1.4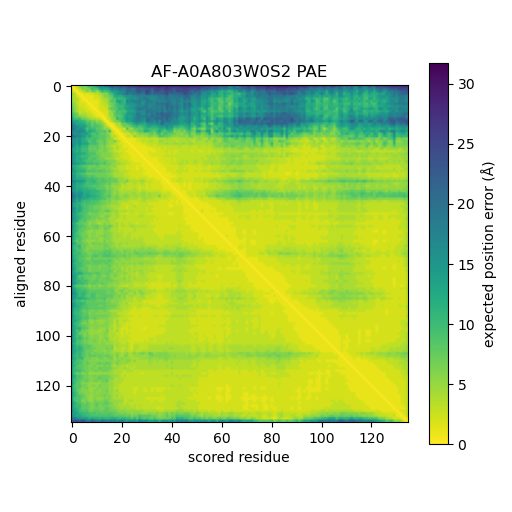20 -5.157 1.00 91.62 86 ARG A O 1
ATOM 684 N N . VAL A 1 87 ? 12.166 -2.445 -4.025 1.00 92.44 87 VAL A N 1
ATOM 685 C CA . VAL A 1 87 ? 11.251 -1.296 -4.023 1.00 92.44 87 VAL A CA 1
ATOM 686 C C . VAL A 1 87 ? 11.780 -0.232 -3.068 1.00 92.44 87 VAL A C 1
ATOM 688 O O . VAL A 1 87 ? 11.980 -0.512 -1.897 1.00 92.44 87 VAL A O 1
ATOM 691 N N . ASP A 1 88 ? 11.979 1.012 -3.505 1.00 93.12 88 ASP A N 1
ATOM 692 C CA . ASP A 1 88 ? 12.409 2.049 -2.559 1.00 93.12 88 ASP A CA 1
ATOM 693 C C . ASP A 1 88 ? 11.333 2.198 -1.459 1.00 93.12 88 ASP A C 1
ATOM 695 O O . ASP A 1 88 ? 10.155 2.386 -1.805 1.00 93.12 88 ASP A O 1
ATOM 699 N N . PRO A 1 89 ? 11.692 2.110 -0.160 1.00 92.25 89 PRO A N 1
ATOM 700 C CA . PRO A 1 89 ? 10.739 2.183 0.943 1.00 92.25 89 PRO A CA 1
ATOM 701 C C . PRO A 1 89 ? 9.813 3.407 0.920 1.00 92.25 89 PRO A C 1
ATOM 703 O O . PRO A 1 89 ? 8.715 3.356 1.481 1.00 92.25 89 PRO A O 1
ATOM 706 N N . VAL A 1 90 ? 10.200 4.501 0.253 1.00 92.12 90 VAL A N 1
ATOM 707 C CA . VAL A 1 90 ? 9.333 5.675 0.068 1.00 92.12 90 VAL A CA 1
ATOM 708 C C . VAL A 1 90 ? 8.021 5.330 -0.648 1.00 92.12 90 VAL A C 1
ATOM 710 O O . VAL A 1 90 ? 6.980 5.906 -0.334 1.00 92.12 90 VAL A O 1
ATOM 713 N N . ASN A 1 91 ? 8.023 4.341 -1.547 1.00 92.31 91 ASN A N 1
ATOM 714 C CA . ASN A 1 91 ? 6.847 3.984 -2.344 1.00 92.31 91 ASN A CA 1
ATOM 715 C C . ASN A 1 91 ? 5.725 3.355 -1.504 1.00 92.31 91 ASN A C 1
ATOM 717 O O . ASN A 1 91 ? 4.551 3.502 -1.848 1.00 92.31 91 ASN A O 1
ATOM 721 N N . PHE A 1 92 ? 6.042 2.728 -0.363 1.00 92.94 92 PHE A N 1
ATOM 722 C CA . PHE A 1 92 ? 5.014 2.228 0.558 1.00 92.94 92 PHE A CA 1
ATOM 723 C C . PHE A 1 92 ? 4.161 3.369 1.131 1.00 92.94 92 PHE A C 1
ATOM 725 O O . PHE A 1 92 ? 2.958 3.198 1.342 1.00 92.94 92 PHE A O 1
ATOM 732 N N . LYS A 1 93 ? 4.752 4.560 1.319 1.00 91.19 93 LYS A N 1
ATOM 733 C CA . LYS A 1 93 ? 4.021 5.755 1.764 1.00 91.19 93 LYS A CA 1
ATOM 734 C C . LYS A 1 93 ? 3.057 6.251 0.690 1.00 91.19 93 LYS A C 1
ATOM 736 O O . LYS A 1 93 ? 1.920 6.576 1.018 1.00 91.19 93 LYS A O 1
ATOM 741 N N . PHE A 1 94 ? 3.465 6.244 -0.580 1.00 92.75 94 PHE A N 1
ATOM 742 C CA . PHE A 1 94 ? 2.589 6.635 -1.691 1.00 92.75 94 PHE A CA 1
ATOM 743 C C . PHE A 1 94 ? 1.387 5.700 -1.826 1.00 92.75 94 PHE A C 1
ATOM 745 O O . PHE A 1 94 ? 0.257 6.166 -1.982 1.00 92.75 94 PHE A O 1
ATOM 752 N N . LEU A 1 95 ? 1.604 4.388 -1.685 1.00 90.44 95 LEU A N 1
ATOM 753 C CA . LEU A 1 95 ? 0.511 3.417 -1.668 1.00 90.44 95 LEU A CA 1
ATOM 754 C C . LEU A 1 95 ? -0.437 3.652 -0.483 1.00 90.44 95 LEU A C 1
ATOM 756 O O . LEU A 1 95 ? -1.653 3.633 -0.671 1.00 90.44 95 LEU A O 1
ATOM 760 N N . SER A 1 96 ? 0.103 3.913 0.714 1.00 91.88 96 SER A N 1
ATOM 761 C CA . SER A 1 96 ? -0.693 4.251 1.903 1.00 91.88 96 SER A CA 1
ATOM 762 C C . SER A 1 96 ? -1.559 5.494 1.667 1.00 91.88 96 SER A C 1
ATOM 764 O O . SER A 1 96 ? -2.770 5.454 1.872 1.00 91.88 96 SER A O 1
ATOM 766 N N . GLN A 1 97 ? -0.981 6.575 1.136 1.00 93.00 97 GLN A N 1
ATOM 767 C CA . GLN A 1 97 ? -1.711 7.811 0.833 1.00 93.00 97 GLN A CA 1
ATOM 768 C C . GLN A 1 97 ? -2.830 7.585 -0.192 1.00 93.00 97 GLN A C 1
ATOM 770 O O . GLN A 1 97 ? -3.963 8.018 0.019 1.00 93.00 97 GLN A O 1
ATOM 775 N N . CYS A 1 98 ? -2.549 6.852 -1.272 1.00 92.00 98 CYS A N 1
ATOM 776 C CA . CYS A 1 98 ? -3.562 6.530 -2.278 1.00 92.00 98 CYS A CA 1
ATOM 777 C C . CYS A 1 98 ? -4.678 5.645 -1.710 1.00 92.00 98 CYS A C 1
ATOM 779 O O . CYS A 1 98 ? -5.847 5.813 -2.069 1.00 92.00 98 CYS A O 1
ATOM 781 N N . LEU A 1 99 ? -4.340 4.718 -0.808 1.00 89.75 99 LEU A N 1
ATOM 782 C CA . LEU A 1 99 ? -5.318 3.898 -0.102 1.00 89.75 99 LEU A CA 1
ATOM 783 C C . LEU A 1 99 ? -6.222 4.763 0.781 1.00 89.75 99 LEU A C 1
ATOM 785 O O . LEU A 1 99 ? -7.438 4.617 0.698 1.00 89.75 99 LEU A O 1
ATOM 789 N N . GLN A 1 100 ? -5.659 5.698 1.550 1.00 90.69 100 GLN A N 1
ATOM 790 C CA . GLN A 1 100 ? -6.422 6.615 2.403 1.00 90.69 100 GLN A CA 1
ATOM 791 C C . GLN A 1 100 ? -7.400 7.473 1.591 1.00 90.69 100 GLN A C 1
ATOM 793 O O . GLN A 1 100 ? -8.582 7.537 1.924 1.00 90.69 100 GLN A O 1
ATOM 798 N N . VAL A 1 101 ? -6.953 8.057 0.472 1.00 91.00 101 VAL A N 1
ATOM 799 C CA . VAL A 1 101 ? -7.833 8.807 -0.447 1.00 91.00 101 VAL A CA 1
ATOM 800 C C . VAL A 1 101 ? -8.941 7.909 -1.000 1.00 91.00 101 VAL A C 1
ATOM 802 O O . VAL A 1 101 ? -10.105 8.307 -1.086 1.00 91.00 101 VAL A O 1
ATOM 805 N N . THR A 1 102 ? -8.608 6.669 -1.354 1.00 88.31 102 THR A N 1
ATOM 806 C CA . THR A 1 102 ? -9.604 5.736 -1.885 1.00 88.31 102 THR A CA 1
ATOM 807 C C . THR A 1 102 ? -10.625 5.324 -0.821 1.00 88.31 102 THR A C 1
ATOM 809 O O . THR A 1 102 ? -11.810 5.224 -1.121 1.00 88.31 102 THR A O 1
ATOM 812 N N . LEU A 1 103 ? -10.205 5.118 0.427 1.00 85.19 103 LEU A N 1
ATOM 813 C CA . LEU A 1 103 ? -11.118 4.832 1.532 1.00 85.19 103 LEU A CA 1
ATOM 814 C C . LEU A 1 103 ? -12.024 6.033 1.817 1.00 85.19 103 LEU A C 1
ATOM 816 O O . LEU A 1 103 ? -13.238 5.860 1.857 1.00 85.19 103 LEU A O 1
ATOM 820 N N . ALA A 1 104 ? -11.467 7.244 1.894 1.00 88.75 104 ALA A N 1
ATOM 821 C CA . ALA A 1 104 ? -12.233 8.472 2.107 1.00 88.75 104 ALA A CA 1
ATOM 822 C C . ALA A 1 104 ? -13.313 8.684 1.033 1.00 88.75 104 ALA A C 1
ATOM 824 O O . ALA A 1 104 ? -14.463 8.985 1.344 1.00 88.75 104 ALA A O 1
ATOM 825 N N . THR A 1 105 ? -12.966 8.469 -0.239 1.00 87.81 105 THR A N 1
ATOM 826 C CA . THR A 1 105 ? -13.908 8.631 -1.362 1.00 87.81 105 THR A CA 1
ATOM 827 C C . THR A 1 105 ? -14.987 7.551 -1.418 1.00 87.81 105 THR A C 1
ATOM 829 O O . THR A 1 105 ? -16.068 7.807 -1.943 1.00 87.81 105 THR A O 1
ATOM 832 N N . ARG A 1 106 ? -14.722 6.345 -0.897 1.00 83.38 106 ARG A N 1
ATOM 833 C CA . ARG A 1 106 ? -15.674 5.220 -0.919 1.00 83.38 106 ARG A CA 1
ATOM 834 C C . ARG A 1 106 ? -16.580 5.171 0.305 1.00 83.38 106 ARG A C 1
ATOM 836 O O . ARG A 1 106 ? -17.756 4.866 0.154 1.00 83.38 106 ARG A O 1
ATOM 843 N N . LEU A 1 107 ? -16.030 5.443 1.483 1.00 81.69 107 LEU A N 1
ATOM 844 C CA . LEU A 1 107 ? -16.740 5.379 2.761 1.00 81.69 107 LEU A CA 1
ATOM 845 C C . LEU A 1 107 ? -17.470 6.690 3.085 1.00 81.69 107 LEU A C 1
ATOM 847 O O . LEU A 1 107 ? -18.456 6.683 3.819 1.00 81.69 107 LEU A O 1
ATOM 851 N N . GLY A 1 108 ? -17.031 7.822 2.522 1.00 87.25 108 GLY A N 1
ATOM 852 C CA . GLY A 1 108 ? -17.687 9.112 2.718 1.00 87.25 108 GLY A CA 1
ATOM 853 C C . GLY A 1 108 ? -17.772 9.478 4.200 1.00 87.25 108 GLY A C 1
ATOM 854 O O . GLY A 1 108 ? -16.750 9.682 4.848 1.00 87.25 108 GLY A O 1
ATOM 855 N N . LYS A 1 109 ? -18.993 9.547 4.745 1.00 88.00 109 LYS A N 1
ATOM 856 C CA . LYS A 1 109 ? -19.235 9.911 6.153 1.00 88.00 109 LYS A CA 1
ATOM 857 C C . LYS A 1 109 ? -18.717 8.875 7.155 1.00 88.00 109 LYS A C 1
ATOM 859 O O . LYS A 1 109 ? -18.398 9.252 8.276 1.00 88.00 109 LYS A O 1
ATOM 864 N N . GLU A 1 110 ? -18.597 7.613 6.744 1.00 83.88 110 GLU A N 1
ATOM 865 C CA . GLU A 1 110 ? -18.074 6.532 7.592 1.00 83.88 110 GLU A CA 1
ATOM 866 C C . GLU A 1 110 ? -16.544 6.603 7.742 1.00 83.88 110 GLU A C 1
ATOM 868 O O . GLU A 1 110 ? -15.961 5.981 8.628 1.00 83.88 110 GLU A O 1
ATOM 873 N N . TYR A 1 111 ? -15.861 7.397 6.908 1.00 85.75 111 TYR A N 1
ATOM 874 C CA . TYR A 1 111 ? -14.427 7.642 7.041 1.00 85.75 111 TYR A CA 1
ATOM 875 C C . TYR A 1 111 ? -14.148 8.721 8.092 1.00 85.75 111 TYR A C 1
ATOM 877 O O . TYR A 1 111 ? -13.804 9.865 7.785 1.00 85.75 111 TYR A O 1
ATOM 885 N N . THR A 1 112 ? -14.340 8.356 9.355 1.00 89.00 112 THR A N 1
ATOM 886 C CA . THR A 1 112 ? -14.139 9.265 10.485 1.00 89.00 112 THR A CA 1
ATOM 887 C C . THR A 1 112 ? -12.645 9.523 10.751 1.00 89.00 112 THR A C 1
ATOM 889 O O . THR A 1 112 ? -11.782 8.765 10.289 1.00 89.00 112 THR A O 1
ATOM 892 N N . PRO A 1 113 ? -12.289 10.562 11.532 1.00 92.19 113 PRO A N 1
ATOM 893 C CA . PRO A 1 113 ? -10.905 10.795 11.953 1.00 92.19 113 PRO A CA 1
ATOM 894 C C . PRO A 1 113 ? -10.270 9.592 12.671 1.00 92.19 113 PRO A C 1
ATOM 896 O O . PRO A 1 113 ? -9.078 9.324 12.507 1.00 92.19 113 PRO A O 1
ATOM 899 N N . GLU A 1 114 ? -11.059 8.831 13.432 1.00 86.06 114 GLU A N 1
ATOM 900 C CA . GLU A 1 114 ? -10.612 7.613 14.115 1.00 86.06 114 GLU A CA 1
ATOM 901 C C . GLU A 1 114 ? -10.268 6.510 13.111 1.00 86.06 114 GLU A C 1
ATOM 903 O O . GLU A 1 114 ? -9.229 5.861 13.252 1.00 86.06 114 GLU A O 1
ATOM 908 N N . VAL A 1 115 ? -11.098 6.330 12.075 1.00 85.00 115 VAL A N 1
ATOM 909 C CA . VAL A 1 115 ? -10.829 5.395 10.972 1.00 85.00 115 VAL A CA 1
ATOM 910 C C . VAL A 1 115 ? -9.558 5.796 10.229 1.00 85.00 115 VAL A C 1
ATOM 912 O O . VAL A 1 115 ? -8.669 4.963 10.048 1.00 85.00 115 VAL A O 1
ATOM 915 N N . HIS A 1 116 ? -9.431 7.074 9.861 1.00 88.44 116 HIS A N 1
ATOM 916 C CA . HIS A 1 116 ? -8.235 7.605 9.209 1.00 88.44 116 HIS A CA 1
ATOM 917 C C . HIS A 1 116 ? -6.970 7.305 10.024 1.00 88.44 116 HIS A C 1
ATOM 919 O O . HIS A 1 116 ? -6.019 6.721 9.499 1.00 88.44 116 HIS A O 1
ATOM 925 N N . SER A 1 117 ? -6.983 7.647 11.320 1.00 90.88 117 SER A N 1
ATOM 926 C CA . SER A 1 117 ? -5.847 7.436 12.222 1.00 90.88 117 SER A CA 1
ATOM 927 C C . SER A 1 117 ? -5.499 5.955 12.383 1.00 90.88 117 SER A C 1
ATOM 929 O O . SER A 1 117 ? -4.320 5.598 12.409 1.00 90.88 117 SER A O 1
ATOM 931 N N . ALA A 1 118 ? -6.502 5.078 12.471 1.00 86.88 118 ALA A N 1
ATOM 932 C CA . ALA A 1 118 ? -6.285 3.642 12.597 1.00 86.88 118 ALA A CA 1
ATOM 933 C C . ALA A 1 118 ? -5.630 3.049 11.339 1.00 86.88 118 ALA A C 1
ATOM 935 O O . ALA A 1 118 ? -4.646 2.316 11.449 1.00 86.88 118 ALA A O 1
ATOM 936 N N . VAL A 1 119 ? -6.128 3.407 10.149 1.00 88.31 119 VAL A N 1
ATOM 937 C CA . VAL A 1 119 ? -5.549 2.960 8.873 1.00 88.31 119 VAL A CA 1
ATOM 938 C C . VAL A 1 119 ? -4.135 3.513 8.691 1.00 88.31 119 VAL A C 1
ATOM 940 O O . VAL A 1 119 ? -3.254 2.777 8.254 1.00 88.31 119 VAL A O 1
ATOM 943 N N . ASP A 1 120 ? -3.888 4.769 9.073 1.00 91.50 120 ASP A N 1
ATOM 944 C CA . ASP A 1 120 ? -2.576 5.407 8.920 1.00 91.50 120 ASP A CA 1
ATOM 945 C C . ASP A 1 120 ? -1.511 4.724 9.785 1.00 91.50 120 ASP A C 1
ATOM 947 O O . ASP A 1 120 ? -0.439 4.352 9.299 1.00 91.50 120 ASP A O 1
ATOM 951 N N . LYS A 1 121 ? -1.842 4.461 11.055 1.00 91.44 121 LYS A N 1
ATOM 952 C CA . LYS A 1 121 ? -0.973 3.722 11.980 1.00 91.44 121 LYS A CA 1
ATOM 953 C C . LYS A 1 121 ? -0.717 2.300 11.491 1.00 91.44 121 LYS A C 1
ATOM 955 O O . LYS A 1 121 ? 0.428 1.851 11.504 1.00 91.44 121 LYS A O 1
ATOM 960 N N . PHE A 1 122 ? -1.760 1.609 11.030 1.00 91.94 122 PHE A N 1
ATOM 961 C CA . PHE A 1 122 ? -1.636 0.252 10.502 1.00 91.94 122 PHE A CA 1
ATOM 962 C C . PHE A 1 122 ? -0.724 0.203 9.269 1.00 91.94 122 PHE A C 1
ATOM 964 O O . PHE A 1 122 ? 0.232 -0.570 9.242 1.00 91.94 122 PHE A O 1
ATOM 971 N N . MET A 1 123 ? -0.960 1.060 8.274 1.00 93.62 123 MET A N 1
ATOM 972 C CA . MET A 1 123 ? -0.142 1.103 7.061 1.00 93.62 123 MET A CA 1
ATOM 973 C C . MET A 1 123 ? 1.295 1.553 7.342 1.00 93.62 123 MET A C 1
ATOM 975 O O . MET A 1 123 ? 2.218 1.051 6.704 1.00 93.62 123 MET A O 1
ATOM 979 N N . SER A 1 124 ? 1.504 2.439 8.320 1.00 94.56 124 SER A N 1
ATOM 980 C CA . SER A 1 124 ? 2.843 2.826 8.779 1.00 94.56 124 SER A CA 1
ATOM 981 C C . SER A 1 124 ? 3.597 1.649 9.404 1.00 94.56 124 SER A C 1
ATOM 983 O O . SER A 1 124 ? 4.766 1.435 9.082 1.00 94.56 124 SER A O 1
ATOM 985 N N . ALA A 1 125 ? 2.930 0.843 10.237 1.00 94.44 125 ALA A N 1
ATOM 986 C CA . ALA A 1 125 ? 3.514 -0.370 10.808 1.00 94.44 125 ALA A CA 1
ATOM 987 C C . ALA A 1 125 ? 3.853 -1.404 9.720 1.00 94.44 125 ALA A C 1
ATOM 989 O O . ALA A 1 125 ? 4.969 -1.921 9.687 1.00 94.44 125 ALA A O 1
ATOM 990 N N . VAL A 1 126 ? 2.934 -1.644 8.776 1.00 94.62 126 VAL A N 1
ATOM 991 C CA . VAL A 1 126 ? 3.168 -2.531 7.623 1.00 94.62 126 VAL A CA 1
ATOM 992 C C . VAL A 1 126 ? 4.365 -2.056 6.796 1.00 94.62 126 VAL A C 1
ATOM 994 O O . VAL A 1 126 ? 5.245 -2.855 6.486 1.00 94.62 126 VAL A O 1
ATOM 997 N N . ALA A 1 127 ? 4.434 -0.764 6.462 1.00 94.56 127 ALA A N 1
ATOM 998 C CA . ALA A 1 127 ? 5.546 -0.201 5.700 1.00 94.56 127 ALA A CA 1
ATOM 999 C C . ALA A 1 127 ? 6.886 -0.352 6.434 1.00 94.56 127 ALA A C 1
ATOM 1001 O O . ALA A 1 127 ? 7.883 -0.699 5.804 1.00 94.56 127 ALA A O 1
ATOM 1002 N N . SER A 1 128 ? 6.908 -0.142 7.756 1.00 94.25 128 SER A N 1
ATOM 1003 C CA . SER A 1 128 ? 8.107 -0.352 8.574 1.00 94.25 128 SER A CA 1
ATOM 1004 C C . SER A 1 128 ? 8.591 -1.799 8.489 1.00 94.25 128 SER A C 1
ATOM 1006 O O . SER A 1 128 ? 9.762 -2.025 8.202 1.00 94.25 128 SER A O 1
ATOM 1008 N N . VAL A 1 129 ? 7.690 -2.772 8.656 1.00 94.75 129 VAL A N 1
ATOM 1009 C CA . VAL A 1 129 ? 8.017 -4.207 8.598 1.00 94.75 129 VAL A CA 1
ATOM 1010 C C . VAL A 1 129 ? 8.507 -4.633 7.209 1.00 94.75 129 VAL A C 1
ATOM 1012 O O . VAL A 1 129 ? 9.485 -5.372 7.072 1.00 94.75 129 VAL A O 1
ATOM 1015 N N . LEU A 1 130 ? 7.866 -4.145 6.144 1.00 93.81 130 LEU A N 1
ATOM 1016 C CA . LEU A 1 130 ? 8.311 -4.416 4.773 1.00 93.81 130 LEU A CA 1
ATOM 1017 C C . LEU A 1 130 ? 9.684 -3.800 4.467 1.00 93.81 130 LEU A C 1
ATOM 1019 O O . LEU A 1 130 ? 10.383 -4.301 3.590 1.00 93.81 130 LEU A O 1
ATOM 1023 N N . ALA A 1 131 ? 10.070 -2.745 5.188 1.00 92.50 131 ALA A N 1
ATOM 1024 C CA . ALA A 1 131 ? 11.353 -2.070 5.042 1.00 92.50 131 ALA A CA 1
ATOM 1025 C C . ALA A 1 131 ? 12.463 -2.610 5.969 1.00 92.50 131 ALA A C 1
ATOM 1027 O O . ALA A 1 131 ? 13.619 -2.235 5.778 1.00 92.50 131 ALA A O 1
ATOM 1028 N N . GLU A 1 132 ? 12.159 -3.487 6.937 1.00 89.38 132 GLU A N 1
ATOM 1029 C CA . GLU A 1 132 ? 13.125 -3.977 7.944 1.00 89.38 132 GLU A CA 1
ATOM 1030 C C . GLU A 1 132 ? 14.405 -4.555 7.327 1.00 89.38 132 GLU A C 1
ATOM 1032 O O . GLU A 1 132 ? 15.490 -4.348 7.859 1.00 89.38 132 GLU A O 1
ATOM 1037 N N . LYS A 1 133 ? 14.289 -5.241 6.185 1.00 86.62 133 LYS A N 1
ATOM 1038 C CA . LYS A 1 133 ? 15.386 -5.994 5.553 1.00 86.62 133 LYS A CA 1
ATOM 1039 C C . LYS A 1 133 ? 16.178 -5.211 4.500 1.00 86.62 133 LYS A C 1
ATOM 1041 O O . LYS A 1 133 ? 17.020 -5.786 3.815 1.00 86.62 133 LYS A O 1
ATOM 1046 N N . TYR A 1 134 ? 15.902 -3.914 4.347 1.00 84.94 134 TYR A N 1
ATOM 1047 C CA . TYR A 1 134 ? 16.668 -3.021 3.463 1.00 84.94 134 TYR A CA 1
ATOM 1048 C C . TYR A 1 134 ? 17.969 -2.515 4.101 1.00 84.94 134 TYR A C 1
ATOM 1050 O O . TYR A 1 134 ? 18.741 -1.833 3.425 1.00 84.94 134 TYR A O 1
ATOM 1058 N N . ARG A 1 135 ? 18.185 -2.790 5.391 1.00 63.69 135 ARG A N 1
ATOM 1059 C CA . ARG A 1 135 ? 19.344 -2.359 6.176 1.00 63.69 135 ARG A CA 1
ATOM 1060 C C . ARG A 1 135 ? 20.128 -3.554 6.687 1.00 63.69 135 ARG A C 1
ATOM 1062 O O . ARG A 1 135 ? 19.479 -4.574 7.007 1.00 63.69 135 ARG A O 1
#